Protein AF-A0A662CSN7-F1 (afdb_monomer_lite)

Foldseek 3Di:
DPPVVVVVVVVVVVVVVVVVVVVVVVVVVVVVVVPPAPWQWQDFPFKIWIWHADPQWIDIDIDGDPPFDADPVRHTDDDGDPVSVVSVVVSVVPDDTPPPVDDPPDPDPPPDDPDDDDDDD

Secondary structure (DSSP, 8-state):
--HHHHHHHHHHHHHHHHHHHHHHHHHHHHHHTT-STTEEEEE-SSEEEEEEEETTEEEEEEEE-TT----TTS----PPPHHHHHHHHHHHHH---------TT----------------

Sequence (121 aa):
MKKEEFEEFCKFVRNRLEEITQRLERLEKQKNETRDAESVEVNLSRMNIRLQQARKGVAMRIRFAKYVKPNKKGEYYVILTEDDIRNLINALQTIKIPQNVSNPNSKRNVKVRTVRGGELG

Structure (mmCIF, N/CA/C/O backbone):
data_AF-A0A662CSN7-F1
#
_entry.id   AF-A0A662CSN7-F1
#
loop_
_atom_site.group_PDB
_atom_site.id
_atom_site.type_symbol
_atom_site.label_atom_id
_atom_site.label_alt_id
_atom_site.label_comp_id
_atom_site.label_asym_id
_atom_site.label_entity_id
_atom_site.label_seq_id
_atom_site.pdbx_PDB_ins_code
_atom_site.Cartn_x
_atom_site.Cartn_y
_atom_site.Cartn_z
_atom_site.occupancy
_atom_site.B_iso_or_equiv
_atom_site.auth_seq_id
_atom_site.auth_comp_id
_atom_site.auth_asym_id
_atom_site.auth_atom_id
_atom_site.pdbx_PDB_model_num
ATOM 1 N N . MET A 1 1 ? 26.566 -5.925 -49.587 1.00 60.47 1 MET A N 1
ATOM 2 C CA . MET A 1 1 ? 25.154 -5.541 -49.400 1.00 60.47 1 MET A CA 1
ATOM 3 C C . MET A 1 1 ? 24.761 -4.688 -50.586 1.00 60.47 1 MET A C 1
ATOM 5 O O . MET A 1 1 ? 25.513 -3.770 -50.913 1.00 60.47 1 MET A O 1
ATOM 9 N N . LYS A 1 2 ? 23.684 -5.036 -51.293 1.00 77.19 2 LYS A N 1
ATOM 10 C CA . LYS A 1 2 ? 23.203 -4.205 -52.406 1.00 77.19 2 LYS A CA 1
ATOM 11 C C . LYS A 1 2 ? 22.618 -2.912 -51.830 1.00 77.19 2 LYS A C 1
ATOM 13 O O . LYS A 1 2 ? 22.128 -2.903 -50.705 1.00 77.19 2 LYS A O 1
ATOM 18 N N . LYS A 1 3 ? 22.709 -1.809 -52.575 1.00 79.25 3 LYS A N 1
ATOM 19 C CA . LYS A 1 3 ? 22.314 -0.469 -52.103 1.00 79.25 3 LYS A CA 1
ATOM 20 C C . LYS A 1 3 ? 20.861 -0.430 -51.596 1.00 79.25 3 LYS A C 1
ATOM 22 O O . LYS A 1 3 ? 20.583 0.209 -50.590 1.00 79.25 3 LYS A O 1
ATOM 27 N N . GLU A 1 4 ? 19.985 -1.199 -52.235 1.00 79.69 4 GLU A N 1
ATOM 28 C CA . GLU A 1 4 ? 18.568 -1.345 -51.881 1.00 79.69 4 GLU A CA 1
ATOM 29 C C . GLU A 1 4 ? 18.361 -2.046 -50.525 1.00 79.69 4 GLU A C 1
ATOM 31 O O . GLU A 1 4 ? 17.605 -1.557 -49.693 1.00 79.69 4 GLU A O 1
ATOM 36 N N . GLU A 1 5 ? 19.108 -3.119 -50.240 1.00 79.44 5 GLU A N 1
ATOM 37 C CA . GLU A 1 5 ? 19.043 -3.844 -48.957 1.00 79.44 5 GLU A CA 1
ATOM 38 C C . GLU A 1 5 ? 19.495 -2.963 -47.781 1.00 79.44 5 GLU A C 1
ATOM 40 O O . GLU A 1 5 ? 18.979 -3.063 -46.667 1.00 79.44 5 GLU A O 1
ATOM 45 N N . PHE A 1 6 ? 20.467 -2.080 -48.026 1.00 84.81 6 PHE A N 1
ATOM 46 C CA . PHE A 1 6 ? 20.940 -1.130 -47.022 1.00 84.81 6 PHE A CA 1
ATOM 47 C C . PHE A 1 6 ? 19.912 -0.020 -46.761 1.00 84.81 6 PHE A C 1
ATOM 49 O O . PHE A 1 6 ? 19.665 0.336 -45.609 1.00 84.81 6 PHE A O 1
ATOM 56 N N . GLU A 1 7 ? 19.264 0.498 -47.807 1.00 85.81 7 GLU A N 1
ATOM 57 C CA . GLU A 1 7 ? 18.206 1.505 -47.668 1.00 85.81 7 GLU A CA 1
ATOM 58 C C . GLU A 1 7 ? 16.969 0.957 -46.941 1.00 85.81 7 GLU A C 1
ATOM 60 O O . GLU A 1 7 ? 16.389 1.651 -46.098 1.00 85.81 7 GLU A O 1
ATOM 65 N N . GLU A 1 8 ? 16.589 -0.296 -47.199 1.00 86.31 8 GLU A N 1
ATOM 66 C CA . GLU A 1 8 ? 15.520 -0.978 -46.462 1.00 86.31 8 GLU A CA 1
ATOM 67 C C . GLU A 1 8 ? 15.881 -1.187 -44.990 1.00 86.31 8 GLU A C 1
ATOM 69 O O . GLU A 1 8 ? 15.062 -0.918 -44.106 1.00 86.31 8 GLU A O 1
ATOM 74 N N . PHE A 1 9 ? 17.127 -1.575 -44.705 1.00 86.56 9 PHE A N 1
ATOM 75 C CA . PHE A 1 9 ? 17.610 -1.712 -43.335 1.00 86.56 9 PHE A CA 1
ATOM 76 C C . PHE A 1 9 ? 17.590 -0.372 -42.584 1.00 86.56 9 PHE A C 1
ATOM 78 O O . PHE A 1 9 ? 17.100 -0.298 -41.455 1.00 86.56 9 PHE A O 1
ATOM 85 N N . CYS A 1 10 ? 18.034 0.719 -43.215 1.00 86.81 10 CYS A N 1
ATOM 86 C CA . CYS A 1 10 ? 17.980 2.054 -42.617 1.00 86.81 10 CYS A CA 1
ATOM 87 C C . CYS A 1 10 ? 16.541 2.512 -42.334 1.00 86.81 10 CYS A C 1
ATOM 89 O O . CYS A 1 10 ? 16.282 3.086 -41.273 1.00 86.81 10 CYS A O 1
ATOM 91 N N . LYS A 1 11 ? 15.590 2.233 -43.237 1.00 89.69 11 LYS A N 1
ATOM 92 C CA . LYS A 1 11 ? 14.161 2.513 -43.002 1.00 89.69 11 LYS A CA 1
ATOM 93 C C . LYS A 1 11 ? 13.605 1.688 -41.844 1.00 89.69 11 LYS A C 1
ATOM 95 O O . LYS A 1 11 ? 12.903 2.232 -40.994 1.00 89.69 11 LYS A O 1
ATOM 100 N N . PHE A 1 12 ? 13.956 0.406 -41.769 1.00 91.38 12 PHE A N 1
ATOM 101 C CA . PHE A 1 12 ? 13.545 -0.466 -40.671 1.00 91.38 12 PHE A CA 1
ATOM 102 C C . PHE A 1 12 ? 14.052 0.045 -39.316 1.00 91.38 12 PHE A C 1
ATOM 104 O O . PHE A 1 12 ? 13.273 0.175 -38.369 1.00 91.38 12 PHE A O 1
ATOM 111 N N . VAL A 1 13 ? 15.338 0.403 -39.235 1.00 90.31 13 VAL A N 1
ATOM 112 C CA . VAL A 1 13 ? 15.947 0.949 -38.013 1.00 90.31 13 VAL A CA 1
ATOM 113 C C . VAL A 1 13 ? 15.298 2.276 -37.620 1.00 90.31 13 VAL A C 1
ATOM 115 O O . VAL A 1 13 ? 14.960 2.462 -36.452 1.00 90.31 13 VAL A O 1
ATOM 118 N N . ARG A 1 14 ? 15.057 3.177 -38.581 1.00 89.62 14 ARG A N 1
ATOM 119 C CA . ARG A 1 14 ? 14.400 4.466 -38.321 1.00 89.62 14 ARG A CA 1
ATOM 120 C C . ARG A 1 14 ? 13.001 4.286 -37.732 1.00 89.62 14 ARG A C 1
ATOM 122 O O . ARG A 1 14 ? 12.704 4.887 -36.705 1.00 89.62 14 ARG A O 1
ATOM 129 N N . ASN A 1 15 ? 12.186 3.414 -38.324 1.00 91.81 15 ASN A N 1
ATOM 130 C CA . ASN A 1 15 ? 10.830 3.151 -37.839 1.00 91.81 15 ASN A CA 1
ATOM 131 C C . ASN A 1 15 ? 10.837 2.546 -36.426 1.00 91.81 15 ASN A C 1
ATOM 133 O O . ASN A 1 15 ? 10.008 2.902 -35.590 1.00 91.81 15 ASN A O 1
ATOM 137 N N . ARG A 1 16 ? 11.801 1.664 -36.125 1.00 90.56 16 ARG A N 1
ATOM 138 C CA . ARG A 1 16 ? 11.958 1.099 -34.776 1.00 90.56 16 ARG A CA 1
ATOM 139 C C . ARG A 1 16 ? 12.396 2.134 -33.747 1.00 90.56 16 ARG A C 1
ATOM 141 O O . ARG A 1 16 ? 11.882 2.113 -32.632 1.00 90.56 16 ARG A O 1
ATOM 148 N N . LEU A 1 17 ? 13.299 3.043 -34.106 1.00 88.56 17 LEU A N 1
ATOM 149 C CA . LEU A 1 17 ? 13.702 4.141 -33.224 1.00 88.56 17 LEU A CA 1
ATOM 150 C C . LEU A 1 17 ? 12.526 5.074 -32.918 1.00 88.56 17 LEU A C 1
ATOM 152 O O . LEU A 1 17 ? 12.348 5.480 -31.774 1.00 88.56 17 LEU A O 1
ATOM 156 N N . GLU A 1 18 ? 11.691 5.364 -33.911 1.00 90.38 18 GLU A N 1
ATOM 157 C CA . GLU A 1 18 ? 10.510 6.214 -33.746 1.00 90.38 18 GLU A CA 1
ATOM 158 C C . GLU A 1 18 ? 9.451 5.557 -32.839 1.00 90.38 18 GLU A C 1
ATOM 160 O O . GLU A 1 18 ? 8.921 6.200 -31.931 1.00 90.38 18 GLU A O 1
ATOM 165 N N . GLU A 1 19 ? 9.225 4.247 -32.991 1.00 90.62 19 GLU A N 1
ATOM 166 C CA . GLU A 1 19 ? 8.345 3.463 -32.113 1.00 90.62 19 GLU A CA 1
ATOM 167 C C . GLU A 1 19 ? 8.850 3.436 -30.656 1.00 90.62 19 GLU A C 1
ATOM 169 O O . GLU A 1 19 ? 8.064 3.566 -29.711 1.00 90.62 19 GLU A O 1
ATOM 174 N N . ILE A 1 20 ? 10.166 3.302 -30.458 1.00 87.25 20 ILE A N 1
ATOM 175 C CA . ILE A 1 20 ? 10.793 3.328 -29.128 1.00 87.25 20 ILE A CA 1
ATOM 176 C C . ILE A 1 20 ? 10.633 4.708 -28.483 1.00 87.25 20 ILE A C 1
ATOM 178 O O . ILE A 1 20 ? 10.232 4.784 -27.321 1.00 87.25 20 ILE A O 1
ATOM 182 N N . THR A 1 21 ? 10.877 5.790 -29.225 1.00 87.19 21 THR A N 1
ATOM 183 C CA . THR A 1 21 ? 10.727 7.163 -28.718 1.00 87.19 21 THR A CA 1
ATOM 184 C C . THR A 1 21 ? 9.285 7.445 -28.294 1.00 87.19 21 THR A C 1
ATOM 186 O O . THR A 1 21 ? 9.055 7.928 -27.188 1.00 87.19 21 THR A O 1
ATOM 189 N N . GLN A 1 22 ? 8.293 7.039 -29.094 1.00 88.38 22 GLN A N 1
ATOM 190 C CA . GLN A 1 22 ? 6.880 7.191 -28.721 1.00 88.38 22 GLN A CA 1
ATOM 191 C C . GLN A 1 22 ? 6.504 6.381 -27.472 1.00 88.38 22 GLN A C 1
ATOM 193 O O . GLN A 1 22 ? 5.703 6.833 -26.650 1.00 88.38 22 GLN A O 1
ATOM 198 N N . ARG A 1 23 ? 7.069 5.178 -27.300 1.00 85.25 23 ARG A N 1
ATOM 199 C CA . ARG A 1 23 ? 6.880 4.387 -26.073 1.00 85.25 23 ARG A CA 1
ATOM 200 C C . ARG A 1 23 ? 7.514 5.064 -24.860 1.00 85.25 23 ARG A C 1
ATOM 202 O O . ARG A 1 23 ? 6.887 5.081 -23.803 1.00 85.25 23 ARG A O 1
ATOM 209 N N . LEU A 1 24 ? 8.705 5.643 -25.010 1.00 81.69 24 LEU A N 1
ATOM 210 C CA . LEU A 1 24 ? 9.382 6.384 -23.944 1.00 81.69 24 LEU A CA 1
ATOM 211 C C . LEU A 1 24 ? 8.592 7.625 -23.525 1.00 81.69 24 LEU A C 1
ATOM 213 O O . LEU A 1 24 ? 8.366 7.809 -22.334 1.00 81.69 24 LEU A O 1
ATOM 217 N N . GLU A 1 25 ? 8.077 8.409 -24.472 1.00 79.81 25 GLU A N 1
ATOM 218 C CA . GLU A 1 25 ? 7.244 9.577 -24.159 1.00 79.81 25 GLU A CA 1
ATOM 219 C C . GLU A 1 25 ? 5.952 9.198 -23.424 1.00 79.81 25 GLU A C 1
ATOM 221 O O . GLU A 1 25 ? 5.525 9.895 -22.501 1.00 79.81 25 GLU A O 1
ATOM 226 N N . ARG A 1 26 ? 5.318 8.076 -23.795 1.00 78.44 26 ARG A N 1
ATOM 227 C CA . ARG A 1 26 ? 4.134 7.563 -23.083 1.00 78.44 26 ARG A CA 1
ATOM 228 C C . ARG A 1 26 ? 4.474 7.138 -21.657 1.00 78.44 26 ARG A C 1
ATOM 230 O O . ARG A 1 26 ? 3.716 7.452 -20.742 1.00 78.44 26 ARG A O 1
ATOM 237 N N . LEU A 1 27 ? 5.610 6.468 -21.465 1.00 72.31 27 LEU A N 1
ATOM 238 C CA . LEU A 1 27 ? 6.095 6.067 -20.142 1.00 72.31 27 LEU A CA 1
ATOM 239 C C . LEU A 1 27 ? 6.481 7.281 -19.284 1.00 72.31 27 LEU A C 1
ATOM 241 O O . LEU A 1 27 ? 6.175 7.306 -18.094 1.00 72.31 27 LEU A O 1
ATOM 245 N N . GLU A 1 28 ? 7.096 8.311 -19.868 1.00 67.62 28 GLU A N 1
ATOM 246 C CA . GLU A 1 28 ? 7.401 9.560 -19.165 1.00 67.62 28 GLU A CA 1
ATOM 247 C C . GLU A 1 28 ? 6.143 10.334 -18.779 1.00 67.62 28 GLU A C 1
ATOM 249 O O . GLU A 1 28 ? 6.064 10.827 -17.653 1.00 67.62 28 GLU A O 1
ATOM 254 N N . LYS A 1 29 ? 5.138 10.412 -19.661 1.00 64.38 29 LYS A N 1
ATOM 255 C CA . LYS A 1 29 ? 3.845 11.036 -19.340 1.00 64.38 29 LYS A CA 1
ATOM 256 C C . LYS A 1 29 ? 3.128 10.295 -18.212 1.00 64.38 29 LYS A C 1
ATOM 258 O O . LYS A 1 29 ? 2.747 10.933 -17.235 1.00 64.38 29 LYS A O 1
ATOM 263 N N . GLN A 1 30 ? 3.066 8.961 -18.274 1.00 58.41 30 GLN A N 1
ATOM 264 C CA . GLN A 1 30 ? 2.515 8.141 -17.186 1.00 58.41 30 GLN A CA 1
ATOM 265 C C . GLN A 1 30 ? 3.262 8.351 -15.861 1.00 58.41 30 GLN A C 1
ATOM 267 O O . GLN A 1 30 ? 2.630 8.465 -14.816 1.00 58.41 30 GLN A O 1
ATOM 272 N N . LYS A 1 31 ? 4.597 8.458 -15.896 1.00 54.34 31 LYS A N 1
ATOM 273 C CA . LYS A 1 31 ? 5.435 8.691 -14.709 1.00 54.34 31 LYS A CA 1
ATOM 274 C C . LYS A 1 31 ? 5.297 10.109 -14.142 1.00 54.34 31 LYS A C 1
ATOM 276 O O . LYS A 1 31 ? 5.434 10.306 -12.935 1.00 54.34 31 LYS A O 1
ATOM 281 N N . ASN A 1 32 ? 5.060 11.111 -14.989 1.00 49.06 32 ASN A N 1
ATOM 282 C CA . ASN A 1 32 ? 4.942 12.507 -14.566 1.00 49.06 32 ASN A CA 1
ATOM 283 C C . ASN A 1 32 ? 3.567 12.830 -13.963 1.00 49.06 32 ASN A C 1
ATOM 285 O O . ASN A 1 32 ? 3.507 13.648 -13.048 1.00 49.06 32 ASN A O 1
ATOM 289 N N . GLU A 1 33 ? 2.501 12.139 -14.377 1.00 49.34 33 GLU A N 1
ATOM 290 C CA . GLU A 1 33 ? 1.186 12.200 -13.714 1.00 49.34 33 GLU A CA 1
ATOM 291 C C . GLU A 1 33 ? 1.208 11.587 -12.300 1.00 49.34 33 GLU A C 1
ATOM 293 O O . GLU A 1 33 ? 0.355 11.898 -11.476 1.00 49.34 33 GLU A O 1
ATOM 298 N N . THR A 1 34 ? 2.224 10.778 -11.968 1.00 47.00 34 THR A N 1
ATOM 299 C CA . THR A 1 34 ? 2.410 10.175 -10.634 1.00 47.00 34 THR A CA 1
ATOM 300 C C . THR A 1 34 ? 3.312 10.984 -9.691 1.00 47.00 34 THR A C 1
ATOM 302 O O . THR A 1 34 ? 3.671 10.489 -8.624 1.00 47.00 34 THR A O 1
ATOM 305 N N . ARG A 1 35 ? 3.698 12.224 -10.032 1.00 43.78 35 ARG A N 1
ATOM 306 C CA . ARG A 1 35 ? 4.578 13.077 -9.198 1.00 43.78 35 ARG A CA 1
ATOM 307 C C . ARG A 1 35 ? 3.885 13.718 -7.982 1.00 43.78 35 ARG A C 1
ATOM 309 O O . ARG A 1 35 ? 4.280 14.792 -7.535 1.00 43.78 35 ARG A O 1
ATOM 316 N N . ASP A 1 36 ? 2.924 13.026 -7.386 1.00 46.16 36 ASP A N 1
ATOM 317 C CA . ASP A 1 36 ? 2.578 13.240 -5.985 1.00 46.16 36 ASP A CA 1
ATOM 318 C C . ASP A 1 36 ? 3.684 12.595 -5.143 1.00 46.16 36 ASP A C 1
ATOM 320 O O . ASP A 1 36 ? 3.820 11.375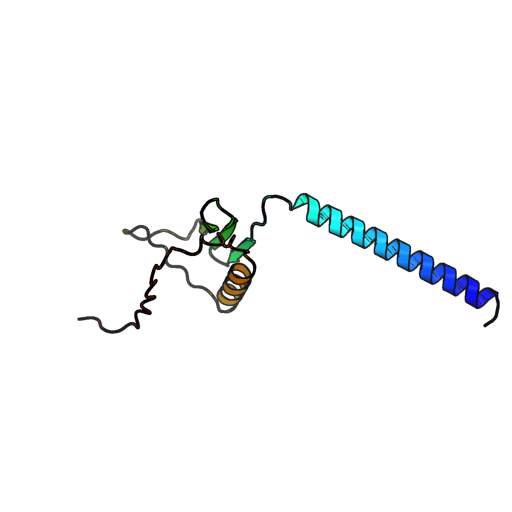 -5.158 1.00 46.16 36 ASP A O 1
ATOM 324 N N . ALA A 1 37 ? 4.502 13.425 -4.480 1.00 53.53 37 ALA A N 1
ATOM 325 C CA . ALA A 1 37 ? 5.553 13.086 -3.507 1.00 53.53 37 ALA A CA 1
ATOM 326 C C . ALA A 1 37 ? 5.816 11.579 -3.332 1.00 53.53 37 ALA A C 1
ATOM 328 O O . ALA A 1 37 ? 4.980 10.939 -2.699 1.00 53.53 37 ALA A O 1
ATOM 329 N N . GLU A 1 38 ? 6.949 11.056 -3.852 1.00 60.69 38 GLU A N 1
ATOM 330 C CA . GLU A 1 38 ? 7.358 9.629 -3.840 1.00 60.69 38 GLU A CA 1
ATOM 331 C C . GLU A 1 38 ? 6.680 8.848 -2.706 1.00 60.69 38 GLU A C 1
ATOM 333 O O . GLU A 1 38 ? 7.164 8.797 -1.570 1.00 60.69 38 GLU A O 1
ATOM 338 N N . SER A 1 39 ? 5.497 8.309 -3.005 1.00 64.88 39 SER A N 1
ATOM 339 C CA . SER A 1 39 ? 4.677 7.615 -2.028 1.00 64.88 39 SER A CA 1
ATOM 340 C C . SER A 1 39 ? 4.523 6.187 -2.489 1.00 64.88 39 SER A C 1
ATOM 342 O O . SER A 1 39 ? 4.185 5.915 -3.638 1.00 64.88 39 SER A O 1
ATOM 344 N N . VAL A 1 40 ? 4.852 5.274 -1.588 1.00 77.62 40 VAL A N 1
ATOM 345 C CA . VAL A 1 40 ? 4.782 3.844 -1.840 1.00 77.62 40 VAL A CA 1
ATOM 346 C C . VAL A 1 40 ? 3.475 3.361 -1.248 1.00 77.62 40 VAL A C 1
ATOM 348 O O . VAL A 1 40 ? 3.221 3.521 -0.053 1.00 77.62 40 VAL A O 1
ATOM 351 N N . GLU A 1 41 ? 2.622 2.814 -2.101 1.00 79.12 41 GLU A N 1
ATOM 352 C CA . GLU A 1 41 ? 1.328 2.277 -1.713 1.00 79.12 41 GLU A CA 1
ATOM 353 C C . GLU A 1 41 ? 1.352 0.756 -1.820 1.00 79.12 41 GLU A C 1
ATOM 355 O O . GLU A 1 41 ? 1.654 0.188 -2.867 1.00 79.12 41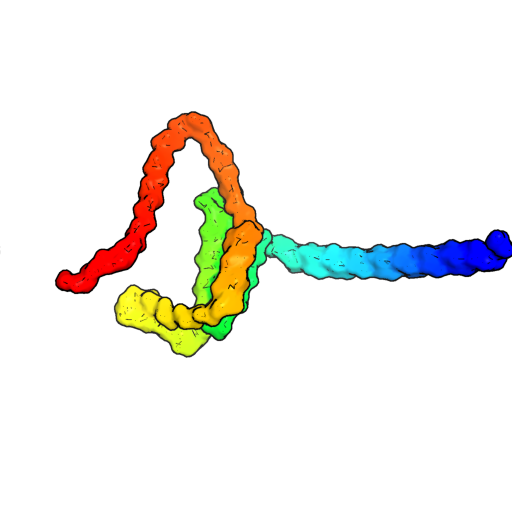 GLU A O 1
ATOM 360 N N . VAL A 1 42 ? 1.041 0.097 -0.709 1.00 80.12 42 VAL A N 1
ATOM 361 C CA . VAL A 1 42 ? 0.979 -1.356 -0.598 1.00 80.12 42 VAL A CA 1
ATOM 362 C C . VAL A 1 42 ? -0.472 -1.746 -0.416 1.00 80.12 42 VAL A C 1
ATOM 364 O O . VAL A 1 42 ? -1.070 -1.502 0.635 1.00 80.12 42 VAL A O 1
ATOM 367 N N . ASN A 1 43 ? -1.039 -2.354 -1.450 1.00 78.75 43 ASN A N 1
ATOM 368 C CA . ASN A 1 43 ? -2.356 -2.964 -1.383 1.00 78.75 43 ASN A CA 1
ATOM 369 C C . ASN A 1 43 ? -2.205 -4.399 -0.881 1.00 78.75 43 ASN A C 1
ATOM 371 O O . ASN A 1 43 ? -1.697 -5.256 -1.598 1.00 78.75 43 ASN A O 1
ATOM 375 N N . LEU A 1 44 ? -2.631 -4.643 0.355 1.00 81.88 44 LEU A N 1
ATOM 376 C CA . LEU A 1 44 ? -2.728 -5.975 0.945 1.00 81.88 44 LEU A CA 1
ATOM 377 C C . LEU A 1 44 ? -4.195 -6.403 0.978 1.00 81.88 44 LEU A C 1
ATOM 379 O O . LEU A 1 44 ? -5.107 -5.572 0.964 1.00 81.88 44 LEU A O 1
ATOM 383 N N . SER A 1 45 ? -4.435 -7.706 1.109 1.00 80.81 45 SER A N 1
ATOM 384 C CA . SER A 1 45 ? -5.787 -8.293 1.035 1.00 80.81 45 SER A CA 1
ATOM 385 C C . SER A 1 45 ? -6.824 -7.640 1.969 1.00 80.81 45 SER A C 1
ATOM 387 O O . SER A 1 45 ? -8.012 -7.566 1.655 1.00 80.81 45 SER A O 1
ATOM 389 N N . ARG A 1 46 ? -6.390 -7.173 3.147 1.00 83.12 46 ARG A N 1
ATOM 390 C CA . ARG A 1 46 ? -7.266 -6.643 4.214 1.00 83.12 46 ARG A CA 1
ATOM 391 C C . ARG A 1 46 ? -6.965 -5.191 4.595 1.00 83.12 46 ARG A C 1
ATOM 393 O O . ARG A 1 46 ? -7.705 -4.598 5.385 1.00 83.12 46 ARG A O 1
ATOM 400 N N . MET A 1 47 ? -5.885 -4.619 4.066 1.00 88.31 47 MET A N 1
ATOM 401 C CA . MET A 1 47 ? -5.469 -3.254 4.370 1.00 88.31 47 MET A CA 1
ATOM 402 C C . MET A 1 47 ? -4.627 -2.645 3.258 1.00 88.31 47 MET A C 1
ATOM 404 O O . MET A 1 47 ? -3.928 -3.332 2.528 1.00 88.31 47 MET A O 1
ATOM 408 N N . ASN A 1 48 ? -4.652 -1.328 3.188 1.00 88.31 48 ASN A N 1
ATOM 409 C CA . ASN A 1 48 ? -3.791 -0.533 2.341 1.00 88.31 48 ASN A CA 1
ATOM 410 C C . ASN A 1 48 ? -2.827 0.258 3.228 1.00 88.31 48 ASN A C 1
ATOM 412 O O . ASN A 1 48 ? -3.260 0.905 4.187 1.00 88.31 48 ASN A O 1
ATOM 416 N N . ILE A 1 49 ? -1.535 0.194 2.922 1.00 88.75 49 ILE A N 1
ATOM 417 C CA . ILE A 1 49 ? -0.491 0.933 3.631 1.00 88.75 49 ILE A CA 1
ATOM 418 C C . ILE A 1 49 ? 0.126 1.919 2.648 1.00 88.75 49 ILE A C 1
ATOM 420 O O . ILE A 1 49 ? 0.757 1.517 1.677 1.00 88.75 49 ILE A O 1
ATOM 424 N N . ARG A 1 50 ? -0.026 3.217 2.914 1.00 86.94 50 ARG A N 1
ATOM 425 C CA . ARG A 1 50 ? 0.639 4.281 2.161 1.00 86.94 50 ARG A CA 1
ATOM 426 C C . ARG A 1 50 ? 1.771 4.865 2.986 1.00 86.94 50 ARG A C 1
ATOM 428 O O . ARG A 1 50 ? 1.557 5.330 4.106 1.00 86.94 50 ARG A O 1
ATOM 435 N N . LEU A 1 51 ? 2.958 4.862 2.408 1.00 85.69 51 LEU A N 1
ATOM 436 C CA . LEU A 1 51 ? 4.181 5.363 3.005 1.00 85.69 51 LEU A CA 1
ATOM 437 C C . LEU A 1 51 ? 4.655 6.564 2.196 1.00 85.69 51 LEU A C 1
ATOM 439 O O . LEU A 1 51 ? 4.683 6.519 0.971 1.00 85.69 51 LEU A O 1
ATOM 443 N N . GLN A 1 52 ? 4.991 7.651 2.876 1.00 84.75 52 GLN A N 1
ATOM 444 C CA . GLN A 1 52 ? 5.431 8.894 2.247 1.00 84.75 52 GLN A CA 1
ATOM 445 C C . GLN A 1 52 ? 6.528 9.538 3.087 1.00 84.75 52 GLN A C 1
ATOM 447 O O . GLN A 1 52 ? 6.547 9.399 4.315 1.00 84.75 52 GLN A O 1
ATOM 452 N N . GLN A 1 53 ? 7.431 10.276 2.448 1.00 79.81 53 GLN A N 1
ATOM 453 C CA . GLN A 1 53 ? 8.410 11.063 3.189 1.00 79.81 53 GLN A CA 1
ATOM 454 C C . GLN A 1 53 ? 7.717 12.161 4.008 1.00 79.81 53 GLN A C 1
ATOM 456 O O . GLN A 1 53 ? 6.744 12.781 3.578 1.00 79.81 53 GLN A O 1
ATOM 461 N N . ALA A 1 54 ? 8.232 12.408 5.207 1.00 78.50 54 ALA A N 1
ATOM 462 C CA . ALA A 1 54 ? 7.765 13.443 6.115 1.00 78.50 54 ALA A CA 1
ATOM 463 C C . ALA A 1 54 ? 8.954 14.231 6.675 1.00 78.50 54 ALA A C 1
ATOM 465 O O . ALA A 1 54 ? 10.079 13.741 6.723 1.00 78.50 54 ALA A O 1
ATOM 466 N N . ARG A 1 55 ? 8.701 15.444 7.185 1.00 75.44 55 ARG A N 1
ATOM 467 C CA . ARG A 1 55 ? 9.752 16.367 7.670 1.00 75.44 55 ARG A CA 1
ATOM 468 C C . ARG A 1 55 ? 10.733 15.758 8.688 1.00 75.44 55 ARG A C 1
ATOM 470 O O . ARG A 1 55 ? 11.839 16.260 8.828 1.00 75.44 55 ARG A O 1
ATOM 477 N N . LYS A 1 56 ? 10.321 14.727 9.434 1.00 78.81 56 LYS A N 1
ATOM 478 C CA . LYS A 1 56 ? 11.122 14.067 10.481 1.00 78.81 56 LYS A CA 1
ATOM 479 C C . LYS A 1 56 ? 11.304 12.555 10.258 1.00 78.81 56 LYS A C 1
ATOM 481 O O . LYS A 1 56 ? 11.661 11.859 11.201 1.00 78.81 56 LYS A O 1
ATOM 486 N N . GLY A 1 57 ? 11.027 12.033 9.059 1.00 79.38 57 GLY A N 1
ATOM 487 C CA . GLY A 1 57 ? 11.136 10.599 8.772 1.00 79.38 57 GLY A CA 1
ATOM 488 C C . GLY A 1 57 ? 10.154 10.129 7.703 1.00 79.38 57 GLY A C 1
ATOM 489 O O . GLY A 1 57 ? 10.017 10.761 6.661 1.00 79.38 57 GLY A O 1
ATOM 490 N N . VAL A 1 58 ? 9.458 9.024 7.970 1.00 82.69 58 VAL A N 1
ATOM 491 C CA . VAL A 1 58 ? 8.442 8.450 7.075 1.00 82.69 58 VAL A CA 1
ATOM 492 C C . VAL A 1 58 ? 7.082 8.536 7.754 1.00 82.69 58 VAL A C 1
ATOM 494 O O . VAL A 1 58 ? 6.921 8.083 8.887 1.00 82.69 58 VAL A O 1
ATOM 497 N N . ALA A 1 59 ? 6.100 9.121 7.076 1.00 85.00 59 ALA A N 1
ATOM 498 C CA . ALA A 1 59 ? 4.710 9.041 7.494 1.00 85.00 59 ALA A CA 1
ATOM 499 C C . ALA A 1 59 ? 4.074 7.779 6.907 1.00 85.00 59 ALA A C 1
ATOM 501 O O . ALA A 1 59 ? 4.196 7.502 5.714 1.00 85.00 59 ALA A O 1
ATOM 502 N N . MET A 1 60 ? 3.365 7.039 7.756 1.00 88.62 60 MET A N 1
ATOM 503 C CA . MET A 1 60 ? 2.641 5.830 7.385 1.00 88.62 60 MET A CA 1
ATOM 504 C C . MET A 1 60 ? 1.150 6.042 7.620 1.00 88.62 60 MET A C 1
ATOM 506 O O . MET A 1 60 ? 0.733 6.418 8.715 1.00 88.62 60 MET A O 1
ATOM 510 N N . ARG A 1 61 ? 0.340 5.780 6.597 1.00 88.69 61 ARG A N 1
ATOM 511 C CA . ARG A 1 61 ? -1.118 5.770 6.686 1.00 88.69 61 ARG A CA 1
ATOM 512 C C . ARG A 1 61 ? -1.616 4.366 6.397 1.00 88.69 61 ARG A C 1
ATOM 514 O O . ARG A 1 61 ? -1.385 3.850 5.311 1.00 88.69 61 ARG A O 1
ATOM 521 N N . ILE A 1 62 ? -2.335 3.787 7.349 1.00 91.31 62 ILE A N 1
ATOM 522 C CA . ILE A 1 62 ? -2.943 2.465 7.201 1.00 91.31 62 ILE A CA 1
ATOM 523 C C . ILE A 1 62 ? -4.452 2.648 7.071 1.00 91.31 62 ILE A C 1
ATOM 525 O O . ILE A 1 62 ? -5.081 3.299 7.905 1.00 91.31 62 ILE A O 1
ATOM 529 N N . ARG A 1 63 ? -5.038 2.093 6.012 1.00 90.31 63 ARG A N 1
ATOM 530 C CA . ARG A 1 63 ? -6.485 2.014 5.812 1.00 90.31 63 ARG A CA 1
ATOM 531 C C . ARG A 1 63 ? -6.893 0.553 5.826 1.00 90.31 63 ARG A C 1
ATOM 533 O O . ARG A 1 63 ? -6.514 -0.202 4.940 1.00 90.31 63 ARG A O 1
ATOM 540 N N . PHE A 1 64 ? -7.710 0.168 6.792 1.00 90.44 64 PHE A N 1
ATOM 541 C CA . PHE A 1 64 ? -8.275 -1.174 6.834 1.00 90.44 64 PHE A CA 1
ATOM 542 C C . PHE A 1 64 ? -9.532 -1.277 5.966 1.00 90.44 64 PHE A C 1
ATOM 544 O O . PHE A 1 64 ? -10.247 -0.290 5.760 1.00 90.44 64 PHE A O 1
ATOM 551 N N . ALA A 1 65 ? -9.820 -2.477 5.463 1.00 86.81 65 ALA A N 1
ATOM 552 C CA . ALA A 1 65 ? -11.101 -2.754 4.826 1.00 86.81 65 ALA A CA 1
ATOM 553 C C . ALA A 1 65 ? -12.258 -2.567 5.828 1.00 86.81 65 ALA A C 1
ATOM 555 O O . ALA A 1 65 ? -12.097 -2.784 7.027 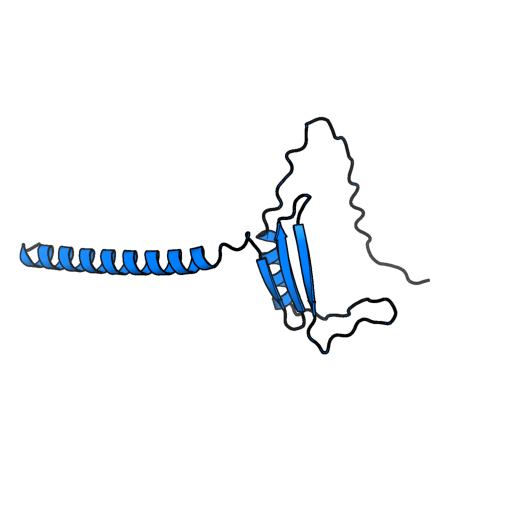1.00 86.81 65 ALA A O 1
ATOM 556 N N . LYS A 1 66 ? -13.452 -2.196 5.342 1.00 87.19 66 LYS A N 1
ATOM 557 C CA . LYS A 1 66 ? -14.605 -1.811 6.191 1.00 87.19 66 LYS A CA 1
ATOM 558 C C . LYS A 1 66 ? -15.009 -2.867 7.235 1.00 87.19 66 LYS A C 1
ATOM 560 O O . LYS A 1 66 ? -15.562 -2.506 8.280 1.00 87.19 66 LYS A O 1
ATOM 565 N N . TYR A 1 67 ? -14.771 -4.143 6.924 1.00 87.25 67 TYR A N 1
ATOM 566 C CA . TYR A 1 67 ? -15.102 -5.295 7.764 1.00 87.25 67 TYR A CA 1
ATOM 567 C C . TYR A 1 67 ? -14.066 -5.572 8.861 1.00 87.25 67 TYR A C 1
ATOM 569 O O . TYR A 1 67 ? -14.383 -6.258 9.827 1.00 87.25 67 TYR A O 1
ATOM 577 N N . VAL A 1 68 ? -12.845 -5.043 8.748 1.00 87.00 68 VAL A N 1
ATOM 578 C CA . VAL A 1 68 ? -11.842 -5.159 9.807 1.00 87.00 68 VAL A CA 1
ATOM 579 C C . VAL A 1 68 ? -12.203 -4.142 10.884 1.00 87.00 68 VAL A C 1
ATOM 581 O O . VAL A 1 68 ? -12.249 -2.936 10.629 1.00 87.00 68 VAL A O 1
ATOM 584 N N . LYS A 1 69 ? -12.496 -4.631 12.086 1.00 88.38 69 LYS A N 1
ATOM 585 C CA . LYS A 1 69 ? -12.855 -3.792 13.229 1.00 88.38 69 LYS A CA 1
ATOM 586 C C . LYS A 1 69 ? -11.753 -3.827 14.279 1.00 88.38 69 LYS A C 1
ATOM 588 O O . LYS A 1 69 ? -11.166 -4.889 14.491 1.00 88.38 69 LYS A O 1
ATOM 593 N N . PRO A 1 70 ? -11.479 -2.690 14.936 1.00 92.12 70 PRO A N 1
ATOM 594 C CA . PRO A 1 70 ? -10.593 -2.691 16.081 1.00 92.12 70 PRO A CA 1
ATOM 595 C C . PRO A 1 70 ? -11.224 -3.476 17.236 1.00 92.12 70 PRO A C 1
ATOM 597 O O . PRO A 1 70 ? -12.448 -3.521 17.384 1.00 92.12 70 PRO A O 1
ATOM 600 N N . ASN A 1 71 ? -10.385 -4.066 18.080 1.00 90.19 71 ASN A N 1
ATOM 601 C CA . ASN A 1 71 ? -10.822 -4.633 19.349 1.00 90.19 71 ASN A CA 1
ATOM 602 C C . ASN A 1 71 ? -11.118 -3.521 20.381 1.00 90.19 71 ASN A C 1
ATOM 604 O O . ASN A 1 71 ? -10.964 -2.328 20.110 1.00 90.19 71 ASN A O 1
ATOM 608 N N . LYS A 1 72 ? -11.499 -3.907 21.606 1.00 90.25 72 LYS A N 1
ATOM 609 C CA . LYS A 1 72 ? -11.804 -2.962 22.703 1.00 90.25 72 LYS A CA 1
ATOM 610 C C . LYS A 1 72 ? -10.640 -2.026 23.071 1.00 90.25 72 LYS A C 1
ATOM 612 O O . LYS A 1 72 ? -10.873 -1.014 23.718 1.00 90.25 72 LYS A O 1
ATOM 617 N N . LYS A 1 73 ? -9.408 -2.362 22.678 1.00 92.56 73 LYS A N 1
ATOM 618 C CA . LYS A 1 73 ? -8.192 -1.571 22.910 1.00 92.56 73 LYS A CA 1
ATOM 619 C C . LYS A 1 73 ? -7.791 -0.714 21.702 1.00 92.56 73 LYS A C 1
ATOM 621 O O . LYS A 1 73 ? -6.793 -0.008 21.774 1.00 92.56 73 LYS A O 1
ATOM 626 N N . GLY A 1 74 ? -8.537 -0.768 20.596 1.00 89.62 74 GLY A N 1
ATOM 627 C CA . GLY A 1 74 ? -8.182 -0.067 19.360 1.00 89.62 74 GLY A CA 1
ATOM 628 C C . GLY A 1 74 ? -7.204 -0.828 18.455 1.00 89.62 74 GLY A C 1
ATOM 629 O O . GLY A 1 74 ? -6.733 -0.261 17.472 1.00 89.62 74 GLY A O 1
ATOM 630 N N . GLU A 1 75 ? -6.889 -2.089 18.758 1.00 90.12 75 GLU A N 1
ATOM 631 C CA . GLU A 1 75 ? -5.938 -2.901 17.989 1.00 90.12 75 GLU A CA 1
ATOM 632 C C . GLU A 1 75 ? -6.642 -3.619 16.833 1.00 90.12 75 GLU A C 1
ATOM 634 O O . GLU A 1 75 ? -7.778 -4.076 16.969 1.00 90.12 75 GLU A O 1
ATOM 639 N N . TYR A 1 76 ? -5.948 -3.770 15.707 1.00 89.94 76 TYR A N 1
ATOM 640 C CA . TYR A 1 76 ? -6.462 -4.449 14.520 1.00 89.94 76 TYR A CA 1
ATOM 641 C C . TYR A 1 76 ? -5.759 -5.794 14.359 1.00 89.94 76 TYR A C 1
ATOM 643 O O . TYR A 1 76 ? -4.540 -5.843 14.207 1.00 89.94 76 TYR A O 1
ATOM 651 N N . TYR A 1 77 ? -6.527 -6.883 14.362 1.00 86.00 77 TYR A N 1
ATOM 652 C CA . TYR A 1 77 ? -6.001 -8.201 14.029 1.00 86.00 77 TYR A CA 1
ATOM 653 C C . TYR A 1 77 ? -6.112 -8.427 12.522 1.00 86.00 77 TYR A C 1
ATOM 655 O O . TYR A 1 77 ? -7.212 -8.468 11.966 1.00 86.00 77 TYR A O 1
ATOM 663 N N . VAL A 1 78 ? -4.966 -8.555 11.856 1.00 84.44 78 VAL A N 1
ATOM 664 C CA . VAL A 1 78 ? -4.896 -8.807 10.417 1.00 84.44 78 VAL A CA 1
ATOM 665 C C . VAL A 1 78 ? -3.969 -9.982 10.162 1.00 84.44 78 VAL A C 1
ATOM 667 O O . VAL A 1 78 ? -2.806 -9.958 10.547 1.00 84.44 78 VAL A O 1
ATOM 670 N N . ILE A 1 79 ? -4.492 -11.000 9.484 1.00 84.62 79 ILE A N 1
ATOM 671 C CA . ILE A 1 79 ? -3.694 -12.120 8.987 1.00 84.62 79 ILE A CA 1
ATOM 672 C C . ILE A 1 79 ? -3.124 -11.719 7.627 1.00 84.62 79 ILE A C 1
ATOM 674 O O . ILE A 1 79 ? -3.885 -11.321 6.736 1.00 84.62 79 ILE A O 1
ATOM 678 N N . LEU A 1 80 ? -1.805 -11.826 7.488 1.00 85.69 80 LEU A N 1
ATOM 679 C CA . LEU A 1 80 ? -1.076 -11.617 6.240 1.00 85.69 80 LEU A CA 1
ATOM 680 C C . LEU A 1 80 ? -0.708 -12.967 5.631 1.00 85.69 80 LEU A C 1
ATOM 682 O O . LEU A 1 80 ? -0.300 -13.880 6.346 1.00 85.69 80 LEU A O 1
ATOM 686 N N . THR A 1 81 ? -0.858 -13.083 4.317 1.00 89.06 81 THR A N 1
ATOM 687 C CA . THR A 1 81 ? -0.312 -14.208 3.549 1.00 89.06 81 THR A CA 1
ATOM 688 C C . THR A 1 81 ? 1.189 -14.017 3.304 1.00 89.06 81 THR A C 1
ATOM 690 O O . THR A 1 81 ? 1.727 -12.927 3.509 1.00 89.06 81 THR A O 1
ATOM 693 N N . GLU A 1 82 ? 1.887 -15.055 2.842 1.00 88.31 82 GLU A N 1
ATOM 694 C CA . GLU A 1 82 ? 3.311 -14.944 2.480 1.00 88.31 82 GLU A CA 1
ATOM 695 C C . GLU A 1 82 ? 3.559 -13.886 1.392 1.00 88.31 82 GLU A C 1
ATOM 697 O O . GLU A 1 82 ? 4.546 -13.148 1.444 1.00 88.31 82 GLU A O 1
ATOM 702 N N . ASP A 1 83 ? 2.640 -13.762 0.434 1.00 83.50 83 ASP A N 1
ATOM 703 C CA . ASP A 1 83 ? 2.713 -12.755 -0.626 1.00 83.50 83 ASP A CA 1
ATOM 704 C C . ASP A 1 83 ? 2.501 -11.342 -0.084 1.00 83.50 83 ASP A C 1
ATOM 706 O O . ASP A 1 83 ? 3.239 -10.423 -0.447 1.00 83.50 83 ASP A O 1
ATOM 710 N N . ASP A 1 84 ? 1.556 -11.170 0.848 1.00 81.06 84 ASP A N 1
ATOM 711 C CA . ASP A 1 84 ? 1.352 -9.893 1.537 1.00 81.06 84 ASP A CA 1
ATOM 712 C C . ASP A 1 84 ? 2.636 -9.452 2.270 1.00 81.06 84 ASP A C 1
ATOM 714 O O . ASP A 1 84 ? 3.023 -8.282 2.211 1.00 81.06 84 ASP A O 1
ATOM 718 N N . ILE A 1 85 ? 3.326 -10.392 2.929 1.00 85.81 85 ILE A N 1
ATOM 719 C CA . ILE A 1 85 ? 4.590 -10.130 3.633 1.00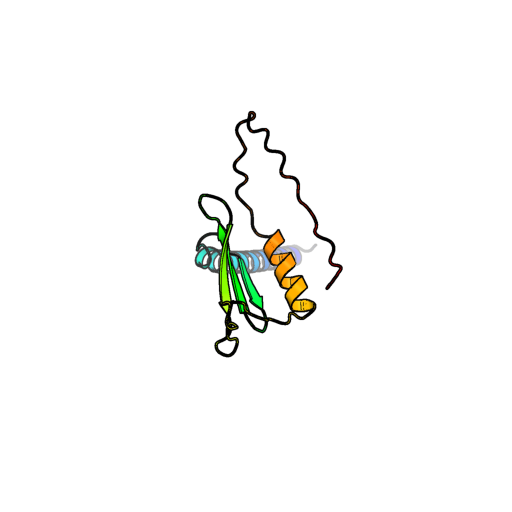 85.81 85 ILE A CA 1
ATOM 720 C C . ILE A 1 85 ? 5.681 -9.708 2.645 1.00 85.81 85 ILE A C 1
ATOM 722 O O . ILE A 1 85 ? 6.355 -8.702 2.876 1.00 85.81 85 ILE A O 1
ATOM 726 N N . ARG A 1 86 ? 5.847 -10.434 1.531 1.00 85.25 86 ARG A N 1
ATOM 727 C CA . ARG A 1 86 ? 6.841 -10.093 0.498 1.00 85.25 86 ARG A CA 1
ATOM 728 C C . ARG A 1 86 ? 6.601 -8.701 -0.082 1.00 85.25 86 ARG A C 1
ATOM 730 O O . ARG A 1 86 ? 7.536 -7.905 -0.163 1.00 85.25 86 ARG A O 1
ATOM 737 N N . ASN A 1 87 ? 5.352 -8.380 -0.410 1.00 82.00 87 ASN A N 1
ATOM 738 C CA . ASN A 1 87 ? 4.973 -7.065 -0.928 1.00 82.00 87 ASN A CA 1
ATOM 739 C C . ASN A 1 87 ? 5.269 -5.943 0.074 1.00 82.00 87 ASN A C 1
ATOM 741 O O . ASN A 1 87 ? 5.783 -4.891 -0.309 1.00 82.00 87 ASN A O 1
ATOM 745 N N . LEU A 1 88 ? 5.008 -6.179 1.361 1.00 84.06 88 LEU A N 1
ATOM 746 C CA . LEU A 1 88 ? 5.306 -5.216 2.416 1.00 84.06 88 LEU A CA 1
ATOM 747 C C . LEU A 1 88 ? 6.814 -4.989 2.592 1.00 84.06 88 LEU A C 1
ATOM 749 O O . LEU A 1 88 ? 7.245 -3.841 2.698 1.00 84.06 88 LEU A O 1
ATOM 753 N N . ILE A 1 89 ? 7.619 -6.056 2.599 1.00 85.50 89 ILE A N 1
ATOM 754 C CA . ILE A 1 89 ? 9.084 -5.956 2.712 1.00 85.50 89 ILE A CA 1
ATOM 755 C C . ILE A 1 89 ? 9.653 -5.149 1.544 1.00 85.50 89 ILE A C 1
ATOM 757 O O . ILE A 1 89 ? 10.408 -4.202 1.767 1.00 85.50 89 ILE A O 1
ATOM 761 N N . ASN A 1 90 ? 9.245 -5.478 0.316 1.00 82.94 90 ASN A N 1
ATOM 762 C CA . ASN A 1 90 ? 9.704 -4.785 -0.886 1.00 82.94 90 ASN A CA 1
ATOM 763 C C . ASN A 1 90 ? 9.368 -3.291 -0.822 1.00 82.94 90 ASN A C 1
ATOM 765 O O . ASN A 1 90 ? 10.225 -2.439 -1.054 1.00 82.94 90 ASN A O 1
ATOM 769 N N . ALA A 1 91 ? 8.142 -2.958 -0.424 1.00 78.31 91 ALA A N 1
ATOM 770 C CA . ALA A 1 91 ? 7.717 -1.575 -0.278 1.00 78.31 91 ALA A CA 1
ATOM 771 C C . ALA A 1 91 ? 8.527 -0.808 0.778 1.00 78.31 91 ALA A C 1
ATOM 773 O O . ALA A 1 91 ? 8.961 0.318 0.529 1.00 78.31 91 ALA A O 1
ATOM 774 N N . LEU A 1 92 ? 8.791 -1.425 1.932 1.00 79.81 92 LEU A N 1
ATOM 775 C CA . LEU A 1 92 ? 9.607 -0.821 2.987 1.00 79.81 92 LEU A CA 1
ATOM 776 C C . LEU A 1 92 ? 11.044 -0.547 2.531 1.00 79.81 92 LEU A C 1
ATOM 778 O O . LEU A 1 92 ? 11.609 0.479 2.902 1.00 79.81 92 LEU A O 1
ATOM 782 N N . GLN A 1 93 ? 11.617 -1.418 1.698 1.00 81.25 93 GLN A N 1
ATOM 783 C CA . GLN A 1 93 ? 12.958 -1.231 1.137 1.00 81.25 93 GLN A CA 1
ATOM 784 C C . GLN A 1 93 ? 13.019 -0.111 0.090 1.00 81.25 93 GLN A C 1
ATOM 786 O O . GLN A 1 93 ? 14.048 0.549 -0.042 1.00 81.25 93 GLN A O 1
ATOM 791 N N . THR A 1 94 ? 11.930 0.129 -0.646 1.00 74.62 94 THR A N 1
ATOM 792 C CA . THR A 1 94 ? 11.896 1.173 -1.687 1.00 74.62 94 THR A CA 1
ATOM 793 C C . THR A 1 94 ? 11.803 2.599 -1.147 1.00 74.62 94 THR A C 1
ATOM 795 O O . THR A 1 94 ? 12.136 3.548 -1.859 1.00 74.62 94 THR A O 1
ATOM 798 N N . ILE A 1 95 ? 11.379 2.785 0.105 1.00 71.31 95 ILE A N 1
ATOM 799 C CA . ILE A 1 95 ? 11.214 4.124 0.672 1.00 71.31 95 ILE A CA 1
ATOM 800 C C . ILE A 1 95 ? 12.572 4.684 1.058 1.00 71.31 95 ILE A C 1
ATOM 802 O O . ILE A 1 95 ? 13.211 4.256 2.020 1.00 71.31 95 ILE A O 1
ATOM 806 N N . LYS A 1 96 ? 12.982 5.722 0.335 1.00 65.56 96 LYS A N 1
ATOM 807 C CA . LYS A 1 96 ? 14.131 6.535 0.710 1.00 65.56 96 LYS A CA 1
ATOM 808 C C . LYS A 1 96 ? 13.761 7.346 1.945 1.00 65.56 96 LYS A C 1
ATOM 810 O O . LYS A 1 96 ? 13.034 8.333 1.867 1.00 65.56 96 LYS A O 1
ATOM 815 N N . ILE A 1 97 ? 14.247 6.916 3.103 1.00 64.00 97 ILE A N 1
ATOM 816 C CA . ILE A 1 97 ? 14.204 7.732 4.315 1.00 64.00 97 ILE A CA 1
ATOM 817 C C . ILE A 1 97 ? 15.221 8.856 4.105 1.00 64.00 97 ILE A C 1
ATOM 819 O O . ILE A 1 97 ? 16.395 8.538 3.888 1.00 64.00 97 ILE A O 1
ATOM 823 N N . PRO A 1 98 ? 14.835 10.145 4.161 1.00 56.69 98 PRO A N 1
ATOM 824 C CA . PRO A 1 98 ? 15.820 11.212 4.183 1.00 56.69 98 PRO A CA 1
ATOM 825 C C . PRO A 1 98 ? 16.692 11.001 5.421 1.00 56.69 98 PRO A C 1
ATOM 827 O O . PRO A 1 98 ? 16.257 11.198 6.558 1.00 56.69 98 PRO A O 1
ATOM 830 N N . GLN A 1 99 ? 17.919 10.528 5.203 1.00 53.47 99 GLN A N 1
ATOM 831 C CA . GLN A 1 99 ? 18.927 10.506 6.242 1.00 53.47 99 GLN A CA 1
ATOM 832 C C . GLN A 1 99 ? 19.231 11.969 6.526 1.00 53.47 99 GLN A C 1
ATOM 834 O O . GLN A 1 99 ? 19.894 12.641 5.740 1.00 53.47 99 GLN A O 1
ATOM 839 N N . ASN A 1 100 ? 18.695 12.484 7.632 1.00 48.78 100 ASN A N 1
ATOM 840 C CA . ASN A 1 100 ? 19.239 13.690 8.229 1.00 48.78 100 ASN A CA 1
ATOM 841 C C . ASN A 1 100 ? 20.689 13.344 8.555 1.00 48.78 100 ASN A C 1
ATOM 843 O O . ASN A 1 100 ? 20.953 12.672 9.557 1.00 48.78 100 ASN A O 1
ATOM 847 N N . VAL A 1 101 ? 21.600 13.709 7.649 1.00 42.72 101 VAL A N 1
ATOM 848 C CA . VAL A 1 101 ? 23.037 13.566 7.839 1.00 42.72 101 VAL A CA 1
ATOM 849 C C . VAL A 1 101 ? 23.323 14.332 9.113 1.00 42.72 101 VAL A C 1
ATOM 851 O O . VAL A 1 101 ? 23.203 15.555 9.191 1.00 42.72 101 VAL A O 1
ATOM 854 N N . SER A 1 102 ? 23.498 13.558 10.173 1.00 44.38 102 SER A N 1
ATOM 855 C CA . SER A 1 102 ? 23.551 14.073 11.518 1.00 44.38 102 SER A CA 1
ATOM 856 C C . SER A 1 102 ? 24.874 14.798 11.653 1.00 44.38 102 SER A C 1
ATOM 858 O O . SER A 1 102 ? 25.937 14.222 11.435 1.00 44.38 102 SER A O 1
ATOM 860 N N . ASN A 1 103 ? 24.771 16.069 12.017 1.00 46.12 103 ASN A N 1
ATOM 861 C CA . ASN A 1 103 ? 25.791 16.842 12.704 1.00 46.12 103 ASN A CA 1
ATOM 862 C C . ASN A 1 103 ? 26.689 15.906 13.561 1.00 46.12 103 ASN A C 1
ATOM 864 O O . ASN A 1 103 ? 26.137 15.177 14.396 1.00 46.12 103 ASN A O 1
ATOM 868 N N . PRO A 1 104 ? 28.024 15.882 13.382 1.00 46.16 104 PRO A N 1
ATOM 869 C CA . PRO A 1 104 ? 28.914 14.820 13.883 1.00 46.16 104 PRO A CA 1
ATOM 870 C C . PRO A 1 104 ? 29.050 14.680 15.417 1.00 46.16 104 PRO A C 1
ATOM 872 O O . PRO A 1 104 ? 29.917 13.949 15.884 1.00 46.16 104 PRO A O 1
ATOM 875 N N . ASN A 1 105 ? 28.189 15.308 16.225 1.00 44.53 105 ASN A N 1
ATOM 876 C CA . ASN A 1 105 ? 28.289 15.312 17.690 1.00 44.53 105 ASN A CA 1
ATOM 877 C C . ASN A 1 105 ? 27.156 14.604 18.455 1.00 44.53 105 ASN A C 1
ATOM 879 O O . ASN A 1 105 ? 27.139 14.647 19.685 1.00 44.53 105 ASN A O 1
ATOM 883 N N . SER A 1 106 ? 26.215 13.914 17.802 1.00 41.59 106 SER A N 1
ATOM 884 C CA . SER A 1 106 ? 25.154 13.206 18.540 1.00 41.59 106 SER A CA 1
ATOM 885 C C . SER A 1 106 ? 25.502 11.737 18.802 1.00 41.59 106 SER A C 1
ATOM 887 O O . SER A 1 106 ? 25.083 10.834 18.082 1.00 41.59 106 SER A O 1
ATOM 889 N N . LYS A 1 107 ? 26.246 11.479 19.885 1.00 47.22 107 LYS A N 1
ATOM 89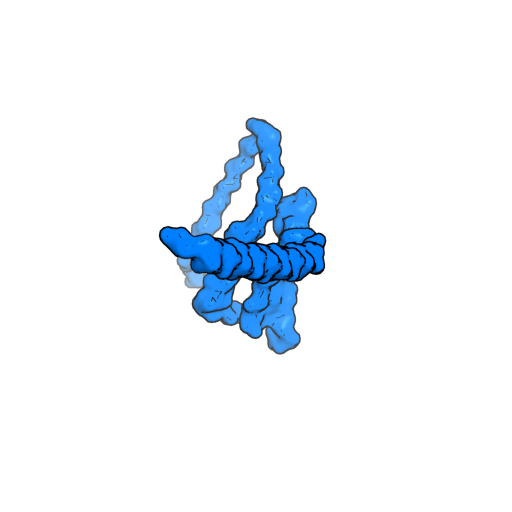0 C CA . LYS A 1 107 ? 26.327 10.141 20.492 1.00 47.22 107 LYS A CA 1
ATOM 891 C C . LYS A 1 107 ? 24.960 9.778 21.087 1.00 47.22 107 LYS A C 1
ATOM 893 O O . LYS A 1 107 ? 24.685 10.082 22.245 1.00 47.22 107 LYS A O 1
ATOM 898 N N . ARG A 1 108 ? 24.094 9.108 20.325 1.00 42.47 108 ARG A N 1
ATOM 899 C CA . ARG A 1 108 ? 22.936 8.388 20.882 1.00 42.47 108 ARG A CA 1
ATOM 900 C C . ARG A 1 108 ? 23.058 6.900 20.579 1.00 42.47 108 ARG A C 1
ATOM 902 O O . ARG A 1 108 ? 22.772 6.450 19.478 1.00 42.47 108 ARG A O 1
ATOM 909 N N . ASN A 1 109 ? 23.465 6.148 21.600 1.00 43.09 109 ASN A N 1
ATOM 910 C CA . ASN A 1 109 ? 23.367 4.693 21.648 1.00 43.09 109 ASN A CA 1
ATOM 911 C C . ASN A 1 109 ? 21.890 4.281 21.564 1.00 43.09 109 ASN A C 1
ATOM 913 O O . ASN A 1 109 ? 21.183 4.287 22.572 1.00 43.09 109 ASN A O 1
ATOM 917 N N . VAL A 1 110 ? 21.414 3.912 20.376 1.00 46.03 110 VAL A N 1
ATOM 918 C CA . VAL A 1 110 ? 20.117 3.243 20.229 1.00 46.03 110 VAL A CA 1
ATOM 919 C C . VAL A 1 110 ? 20.340 1.751 20.458 1.00 46.03 110 VAL A C 1
ATOM 921 O O . VAL A 1 110 ? 20.748 1.016 19.564 1.00 46.03 110 VAL A O 1
ATOM 924 N N . LYS A 1 111 ? 20.102 1.296 21.691 1.00 37.97 111 LYS A N 1
ATOM 925 C CA . LYS A 1 111 ? 20.105 -0.130 22.033 1.00 37.97 111 LYS A CA 1
ATOM 926 C C . LYS A 1 111 ? 18.781 -0.738 21.566 1.00 37.97 111 LYS A C 1
ATOM 928 O O . LYS A 1 111 ? 17.782 -0.669 22.277 1.00 37.97 111 LYS A O 1
ATOM 933 N N . VAL A 1 112 ? 18.765 -1.311 20.363 1.00 42.56 112 VAL A N 1
ATOM 934 C CA . VAL A 1 112 ? 17.627 -2.100 19.872 1.00 42.56 112 VAL A CA 1
ATOM 935 C C . VAL A 1 112 ? 17.562 -3.386 20.698 1.00 42.56 112 VAL A C 1
ATOM 937 O O . VAL A 1 112 ? 18.402 -4.273 20.556 1.00 42.56 112 VAL A O 1
ATOM 940 N N . ARG A 1 113 ? 16.599 -3.475 21.619 1.00 35.59 113 ARG A N 1
ATOM 941 C CA . ARG A 1 113 ? 16.274 -4.727 22.309 1.00 35.59 113 ARG A CA 1
ATOM 942 C C . ARG A 1 113 ? 15.310 -5.519 21.431 1.00 35.59 113 ARG A C 1
ATOM 944 O O . ARG A 1 113 ? 14.125 -5.207 21.380 1.00 35.59 113 ARG A O 1
ATOM 951 N N . THR A 1 114 ? 15.817 -6.555 20.773 1.00 38.66 114 THR A N 1
ATOM 952 C CA . THR A 1 114 ? 14.985 -7.629 20.225 1.00 38.66 114 THR A CA 1
ATOM 953 C C . THR A 1 114 ? 14.396 -8.399 21.401 1.00 38.66 114 THR A C 1
ATOM 955 O O . THR A 1 114 ? 15.107 -9.143 22.075 1.00 38.66 114 THR A O 1
ATOM 958 N N . VAL A 1 115 ? 13.116 -8.183 21.699 1.00 42.59 115 VAL A N 1
ATOM 959 C CA . VAL A 1 115 ? 12.409 -8.962 22.719 1.00 42.59 115 VAL A CA 1
ATOM 960 C C . VAL A 1 115 ? 12.067 -10.313 22.088 1.00 42.59 115 VAL A C 1
ATOM 962 O O . VAL A 1 115 ? 11.196 -10.392 21.225 1.00 42.59 115 VAL A O 1
ATOM 965 N N . ARG A 1 116 ? 12.807 -11.367 22.452 1.00 37.25 116 ARG A N 1
ATO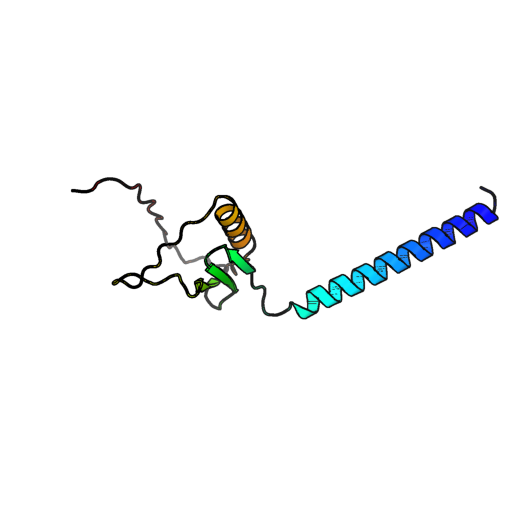M 966 C CA . ARG A 1 116 ? 12.404 -12.753 22.172 1.00 37.25 116 ARG A CA 1
ATOM 967 C C . ARG A 1 116 ? 11.230 -13.088 23.093 1.00 37.25 116 ARG A C 1
ATOM 969 O O . ARG A 1 116 ? 11.314 -12.829 24.288 1.00 37.25 116 ARG A O 1
ATOM 976 N N . GLY A 1 117 ? 10.146 -13.600 22.517 1.00 39.81 117 GLY A N 1
ATOM 977 C CA . GLY A 1 117 ? 8.961 -14.041 23.249 1.00 39.81 117 GLY A CA 1
ATOM 978 C C . GLY A 1 117 ? 9.219 -15.272 24.127 1.00 39.81 117 GLY A C 1
ATOM 979 O O . GLY A 1 117 ? 10.062 -16.104 23.797 1.00 39.81 117 GLY A O 1
ATOM 980 N N . GLY A 1 118 ? 8.449 -15.350 25.214 1.00 36.81 118 GLY A N 1
ATOM 981 C CA . GLY A 1 118 ? 8.490 -16.345 26.296 1.00 36.81 118 GLY A CA 1
ATOM 982 C C . GLY A 1 118 ? 8.609 -15.592 27.628 1.00 36.81 118 GLY A C 1
ATOM 983 O O . GLY A 1 118 ? 9.520 -14.790 27.770 1.00 36.81 118 GLY A O 1
ATOM 984 N N . GLU A 1 119 ? 7.716 -15.680 28.611 1.00 35.75 119 GLU A N 1
ATOM 985 C CA . GLU A 1 119 ? 6.750 -16.712 28.984 1.00 35.75 119 GLU A CA 1
ATOM 986 C C . GLU A 1 119 ? 5.500 -16.053 29.596 1.00 35.75 119 GLU A C 1
ATOM 988 O O . GLU A 1 119 ? 5.565 -14.967 30.174 1.00 35.75 119 GLU A O 1
ATOM 993 N N . LEU A 1 120 ? 4.354 -16.714 29.429 1.00 40.84 120 LEU A N 1
ATOM 994 C CA . LEU A 1 120 ? 3.131 -16.460 30.186 1.00 40.84 120 LEU A CA 1
ATOM 995 C C . LEU A 1 120 ? 3.310 -17.042 31.594 1.00 40.84 120 LEU A C 1
ATOM 997 O O . LEU A 1 120 ? 3.609 -18.230 31.716 1.00 40.84 120 LEU A O 1
ATOM 1001 N N . GLY A 1 121 ? 3.084 -16.218 32.615 1.00 34.31 121 GLY A N 1
ATOM 1002 C CA . GLY A 1 121 ? 2.972 -16.590 34.025 1.00 34.31 121 GLY A CA 1
ATOM 1003 C C . GLY A 1 121 ? 2.191 -15.523 34.769 1.00 34.31 121 GLY A C 1
ATOM 1004 O O . GLY A 1 121 ? 2.655 -14.362 34.738 1.00 34.31 121 GLY A O 1
#

Radius of gyration: 25.24 Å; chains: 1; bounding box: 44×34×86 Å

pLDDT: mean 72.99, std 18.43, range [34.31, 92.56]